Protein AF-A0A5F2H344-F1 (afdb_monomer)

Structure (mmCIF, N/CA/C/O backbone):
data_AF-A0A5F2H344-F1
#
_entry.id   AF-A0A5F2H344-F1
#
loop_
_atom_site.group_PDB
_atom_site.id
_atom_site.type_symbol
_atom_site.label_atom_id
_atom_site.label_alt_id
_atom_site.label_comp_id
_atom_site.label_asym_id
_atom_site.label_entity_id
_atom_site.label_seq_id
_atom_site.pdbx_PDB_ins_code
_atom_site.Cartn_x
_atom_site.Cartn_y
_atom_site.Cartn_z
_atom_site.occupancy
_atom_site.B_iso_or_equiv
_atom_site.auth_seq_id
_atom_site.auth_comp_id
_atom_site.auth_asym_id
_atom_site.auth_atom_id
_atom_site.pdbx_PDB_model_num
ATOM 1 N N . MET A 1 1 ? -35.411 -42.002 -2.960 1.00 41.12 1 MET A N 1
ATOM 2 C CA . MET A 1 1 ? -35.099 -40.616 -2.568 1.00 41.12 1 MET A CA 1
ATOM 3 C C . MET A 1 1 ? -33.592 -40.567 -2.529 1.00 41.12 1 MET A C 1
ATOM 5 O O . MET A 1 1 ? -33.010 -40.920 -1.514 1.00 41.12 1 MET A O 1
ATOM 9 N N . ASP A 1 2 ? -32.994 -40.302 -3.684 1.00 42.00 2 ASP A N 1
ATOM 10 C CA . ASP A 1 2 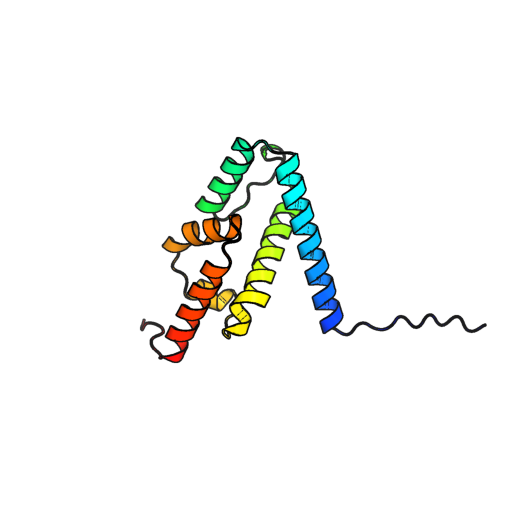? -31.553 -40.128 -3.824 1.00 42.00 2 ASP A CA 1
ATOM 11 C C . ASP A 1 2 ? -31.295 -38.632 -3.708 1.00 42.00 2 ASP A C 1
ATOM 13 O O . ASP A 1 2 ? -31.418 -37.885 -4.675 1.00 42.00 2 ASP A O 1
ATOM 17 N N . ASP A 1 3 ? -31.048 -38.200 -2.477 1.00 50.16 3 ASP A N 1
ATOM 18 C CA . ASP A 1 3 ? -30.553 -36.865 -2.167 1.00 50.16 3 ASP A CA 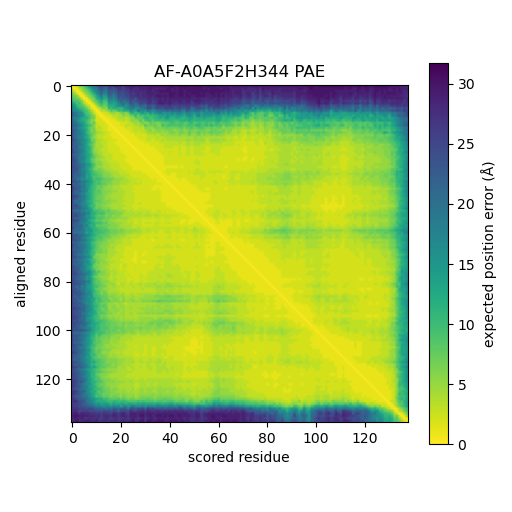1
ATOM 19 C C . ASP A 1 3 ? -29.041 -36.892 -2.429 1.00 50.16 3 ASP A C 1
ATOM 21 O O . ASP A 1 3 ? -28.229 -37.210 -1.561 1.00 50.16 3 ASP A O 1
ATOM 25 N N . LYS A 1 4 ? -28.672 -36.721 -3.701 1.00 47.31 4 LYS A N 1
ATOM 26 C CA . LYS A 1 4 ? -27.309 -36.386 -4.107 1.00 47.31 4 LYS A CA 1
ATOM 27 C C . LYS A 1 4 ? -27.313 -34.901 -4.413 1.00 47.31 4 LYS A C 1
ATOM 29 O O . LYS A 1 4 ? -27.614 -34.497 -5.531 1.00 47.31 4 LYS A O 1
ATOM 34 N N . THR A 1 5 ? -27.016 -34.103 -3.400 1.00 47.88 5 THR A N 1
ATOM 35 C CA . THR A 1 5 ? -26.574 -32.726 -3.580 1.00 47.88 5 THR A CA 1
ATOM 36 C C . THR A 1 5 ? -25.326 -32.778 -4.458 1.00 47.88 5 THR A C 1
ATOM 38 O O . THR A 1 5 ? -24.270 -33.231 -4.020 1.00 47.88 5 THR A O 1
ATOM 41 N N . GLU A 1 6 ? -25.474 -32.425 -5.732 1.00 46.31 6 GLU A N 1
ATOM 42 C CA . GLU A 1 6 ? -24.355 -32.115 -6.614 1.00 46.31 6 GLU A CA 1
ATOM 43 C C . GLU A 1 6 ? -23.697 -30.854 -6.044 1.00 46.31 6 GLU A C 1
ATOM 45 O O . GLU A 1 6 ? -24.147 -29.735 -6.274 1.00 46.31 6 GLU A O 1
ATOM 50 N N . GLU A 1 7 ? -22.678 -31.037 -5.203 1.00 52.75 7 GLU A N 1
ATOM 51 C CA . GLU A 1 7 ? -21.695 -29.987 -4.958 1.00 52.75 7 GLU A CA 1
ATOM 52 C C . GLU A 1 7 ? -21.001 -29.747 -6.301 1.00 52.75 7 GLU A C 1
ATOM 54 O O . GLU A 1 7 ? -20.170 -30.548 -6.727 1.00 52.75 7 GLU A O 1
ATOM 59 N N . GLU A 1 8 ? -21.409 -28.698 -7.017 1.00 55.91 8 GLU A N 1
ATOM 60 C CA . GLU A 1 8 ? -20.692 -28.210 -8.192 1.00 55.91 8 GLU A CA 1
ATOM 61 C C . GLU A 1 8 ? -19.231 -27.955 -7.778 1.00 55.91 8 GLU A C 1
ATOM 63 O O . GLU A 1 8 ? -18.930 -27.007 -7.044 1.00 55.91 8 GLU A O 1
ATOM 68 N N . GLU A 1 9 ? -18.320 -28.846 -8.185 1.00 59.12 9 GLU A N 1
ATOM 69 C CA . GLU A 1 9 ? -16.880 -28.680 -7.991 1.00 59.12 9 GLU A CA 1
ATOM 70 C C . GLU A 1 9 ? -16.444 -27.405 -8.720 1.00 59.12 9 GLU A C 1
ATOM 72 O O . GLU A 1 9 ? -16.334 -27.382 -9.944 1.00 59.12 9 GLU A O 1
ATOM 77 N N . GLN A 1 10 ? -16.205 -26.335 -7.959 1.00 61.59 10 GLN A N 1
ATOM 78 C CA . GLN A 1 10 ? -15.633 -25.100 -8.496 1.00 61.59 10 GLN A CA 1
ATOM 79 C C . GLN A 1 10 ? -14.289 -25.399 -9.160 1.00 61.59 10 GLN A C 1
ATOM 81 O O . GLN A 1 10 ? -13.442 -26.100 -8.585 1.00 61.59 10 GLN A O 1
ATOM 86 N N . THR A 1 11 ? -14.086 -24.828 -10.344 1.00 76.56 11 THR A N 1
ATOM 87 C CA . THR A 1 11 ? -12.788 -24.835 -11.020 1.00 76.56 11 THR A CA 1
ATOM 88 C C . THR A 1 11 ? -11.758 -24.055 -10.198 1.00 76.56 11 THR A C 1
ATOM 90 O O . THR A 1 11 ? -12.110 -23.222 -9.359 1.00 76.56 11 THR A O 1
ATOM 93 N N . ASP A 1 12 ? -10.470 -24.340 -10.392 1.00 76.69 12 ASP A N 1
ATOM 94 C CA . ASP A 1 12 ? -9.408 -23.668 -9.629 1.00 76.69 12 ASP A CA 1
ATOM 95 C C . ASP A 1 12 ? -9.398 -22.146 -9.873 1.00 76.69 12 ASP A C 1
ATOM 97 O O . ASP A 1 12 ? -9.214 -21.385 -8.924 1.00 76.69 12 ASP A O 1
ATOM 101 N N . ASP A 1 13 ? -9.747 -21.703 -11.085 1.00 71.38 13 ASP A N 1
ATOM 102 C CA . ASP A 1 13 ? -9.896 -20.282 -11.428 1.00 71.38 13 ASP A CA 1
ATOM 103 C C . ASP A 1 13 ? -11.055 -19.614 -10.654 1.00 71.38 13 ASP A C 1
ATOM 105 O O . ASP A 1 13 ? -10.918 -18.504 -10.138 1.00 71.38 13 ASP A O 1
ATOM 109 N N . GLU A 1 14 ? -12.195 -20.298 -10.499 1.00 76.44 14 GLU A N 1
ATOM 110 C CA . GLU A 1 14 ? -13.338 -19.787 -9.721 1.00 76.44 14 GLU A CA 1
ATOM 111 C C . GLU A 1 14 ? -13.023 -19.695 -8.224 1.00 76.44 14 GLU A C 1
ATOM 113 O O . GLU A 1 14 ? -13.481 -18.772 -7.539 1.00 76.44 14 GLU A O 1
ATOM 118 N N . LYS A 1 15 ? -12.222 -20.633 -7.705 1.00 79.69 15 LYS A N 1
ATOM 119 C CA . LYS A 1 15 ? -11.749 -20.595 -6.316 1.00 79.69 15 LYS A CA 1
ATOM 120 C C . LYS A 1 15 ? -10.806 -19.418 -6.089 1.00 79.69 15 LYS A C 1
ATOM 122 O O . LYS A 1 15 ? -10.974 -18.716 -5.091 1.00 79.69 15 LYS A O 1
ATOM 127 N N . GLU A 1 16 ? -9.858 -19.182 -6.996 1.00 77.00 16 GLU A N 1
ATOM 128 C CA . GLU A 1 16 ? -8.942 -18.036 -6.916 1.00 77.00 16 GLU A CA 1
ATOM 129 C C . GLU A 1 16 ? -9.701 -16.702 -6.971 1.00 77.00 16 GLU A C 1
ATOM 131 O O . GLU A 1 16 ? -9.455 -15.809 -6.156 1.00 77.00 16 GLU A O 1
ATOM 136 N N . ASP A 1 17 ? -10.681 -16.576 -7.867 1.00 81.62 17 ASP A N 1
ATOM 137 C CA . ASP A 1 17 ? -11.505 -15.370 -7.987 1.00 81.62 17 ASP A CA 1
ATOM 138 C C . ASP A 1 17 ? -12.349 -15.107 -6.736 1.00 81.62 17 ASP A C 1
ATOM 140 O O . ASP A 1 17 ? -12.445 -13.965 -6.268 1.00 81.62 17 ASP A O 1
ATOM 144 N N . LYS A 1 18 ? -12.925 -16.160 -6.149 1.00 83.69 18 LYS A N 1
ATOM 145 C CA . LYS A 1 18 ? -13.695 -16.056 -4.908 1.00 83.69 18 LYS A CA 1
ATOM 146 C C . LYS A 1 18 ? -12.816 -15.654 -3.724 1.00 83.69 18 LYS A C 1
ATOM 148 O O . LYS A 1 18 ? -13.210 -14.781 -2.953 1.00 83.69 18 LYS A O 1
ATOM 153 N N . GLN A 1 19 ? -11.635 -16.257 -3.592 1.00 83.56 19 GLN A N 1
ATOM 154 C CA . GLN A 1 19 ? -10.678 -15.907 -2.540 1.00 83.56 19 GLN A CA 1
ATOM 155 C C . GLN A 1 19 ? -10.221 -14.453 -2.672 1.00 83.56 19 GLN A C 1
ATOM 157 O O . GLN A 1 19 ? -10.241 -13.713 -1.691 1.00 83.56 19 GLN A O 1
ATOM 162 N N . HIS A 1 20 ? -9.892 -14.010 -3.888 1.00 83.38 20 HIS A N 1
ATOM 163 C CA . HIS A 1 20 ? -9.536 -12.617 -4.147 1.00 83.38 20 HIS A CA 1
ATOM 164 C C . HIS A 1 20 ? -10.668 -11.658 -3.740 1.00 83.38 20 HIS A C 1
ATOM 166 O O . HIS A 1 20 ? -10.426 -10.659 -3.062 1.00 83.38 20 HIS A O 1
ATOM 172 N N . ALA A 1 21 ? -11.917 -11.963 -4.107 1.00 87.25 21 ALA A N 1
ATOM 173 C CA . ALA A 1 21 ? -13.069 -11.144 -3.728 1.00 87.25 21 ALA A CA 1
ATOM 174 C C . ALA A 1 21 ? -13.281 -11.078 -2.202 1.00 87.25 21 ALA A C 1
ATOM 176 O O . ALA A 1 21 ? -13.656 -10.028 -1.676 1.00 87.25 21 ALA A O 1
ATOM 177 N N . GLU A 1 22 ? -13.023 -12.174 -1.487 1.00 88.06 22 GLU A N 1
ATOM 178 C CA . GLU A 1 22 ? -13.098 -12.218 -0.026 1.00 88.06 22 GLU A CA 1
ATOM 179 C C . GLU A 1 22 ? -12.027 -11.331 0.625 1.00 88.06 22 GLU A C 1
ATOM 181 O O . GLU A 1 22 ? -12.362 -10.509 1.478 1.00 88.06 22 GLU A O 1
ATOM 186 N N . PHE A 1 23 ? -10.775 -11.405 0.158 1.00 86.50 23 PHE A N 1
ATOM 187 C CA . PHE A 1 23 ? -9.690 -10.546 0.646 1.00 86.50 23 PHE A CA 1
ATOM 188 C C . PHE A 1 23 ? -9.967 -9.060 0.423 1.00 86.50 23 PHE A C 1
ATOM 190 O O . PHE A 1 23 ? -9.765 -8.261 1.336 1.00 86.50 23 PHE A O 1
ATOM 197 N N . VAL A 1 24 ? -10.470 -8.685 -0.759 1.00 89.06 24 VAL A N 1
ATOM 198 C CA . VAL A 1 24 ? -10.847 -7.292 -1.050 1.00 89.06 24 VAL A CA 1
ATOM 199 C C . VAL A 1 24 ? -11.924 -6.816 -0.078 1.00 89.06 24 VAL A C 1
ATOM 201 O O . VAL A 1 24 ? -11.787 -5.754 0.521 1.00 89.06 24 VA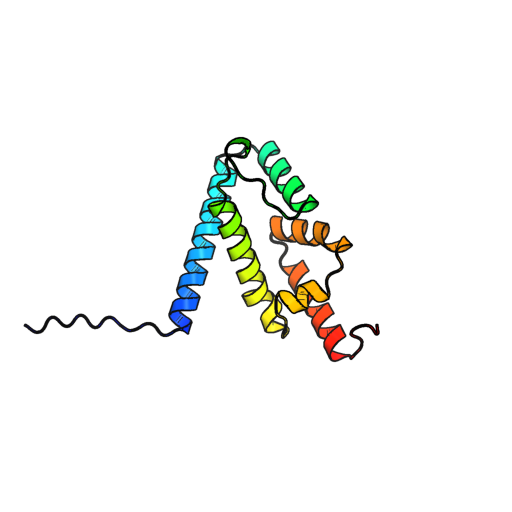L A O 1
ATOM 204 N N . ARG A 1 25 ? -12.959 -7.630 0.154 1.00 91.62 25 ARG A N 1
ATOM 205 C CA . ARG A 1 25 ? -14.033 -7.284 1.090 1.00 91.62 25 ARG A CA 1
ATOM 206 C C . ARG A 1 25 ? -13.524 -7.118 2.524 1.00 91.62 25 ARG A C 1
ATOM 208 O O . ARG A 1 25 ? -13.971 -6.209 3.220 1.00 91.62 25 ARG A O 1
ATOM 215 N N . MET A 1 26 ? -12.637 -8.000 2.979 1.00 92.38 26 MET A N 1
ATOM 216 C CA . MET A 1 26 ? -12.054 -7.896 4.318 1.00 92.38 26 MET A CA 1
ATOM 217 C C . MET A 1 26 ? -11.182 -6.644 4.446 1.00 92.38 26 MET A C 1
ATOM 219 O O . MET A 1 26 ? -11.281 -5.947 5.451 1.00 92.38 26 MET A O 1
ATOM 223 N N . ALA A 1 27 ? -10.388 -6.319 3.422 1.00 92.75 27 ALA A N 1
ATOM 224 C CA . ALA A 1 27 ? -9.570 -5.110 3.408 1.00 92.75 27 ALA A CA 1
ATOM 225 C C . ALA A 1 27 ? -10.427 -3.840 3.451 1.00 92.75 27 ALA A C 1
ATOM 227 O O . ALA A 1 27 ? -10.147 -2.952 4.254 1.00 92.75 27 ALA A O 1
ATOM 228 N N . ASP A 1 28 ? -11.502 -3.777 2.662 1.00 93.06 28 ASP A N 1
ATOM 229 C CA . ASP A 1 28 ? -12.447 -2.657 2.695 1.00 93.06 28 ASP A CA 1
ATOM 230 C C . ASP A 1 28 ? -13.070 -2.500 4.089 1.00 93.06 28 ASP A C 1
ATOM 232 O O . ASP A 1 28 ? -13.101 -1.399 4.636 1.00 93.06 28 ASP A O 1
ATOM 236 N N . GLN A 1 29 ? -13.479 -3.607 4.719 1.00 94.19 29 GLN A N 1
ATOM 237 C CA . GLN A 1 29 ? -14.017 -3.586 6.079 1.00 94.19 29 GLN A CA 1
ATOM 238 C C . GLN A 1 29 ? -12.989 -3.091 7.110 1.00 94.19 29 GLN A C 1
ATOM 240 O O . GLN A 1 29 ? -13.344 -2.316 7.999 1.00 94.19 29 GLN A O 1
ATOM 245 N N . SER A 1 30 ? -11.728 -3.520 7.008 1.00 94.12 30 SER A N 1
ATOM 246 C CA . SER A 1 30 ? -10.646 -3.045 7.878 1.00 94.12 30 SER A CA 1
ATOM 247 C C . SER A 1 30 ? -10.378 -1.550 7.685 1.00 94.12 30 SER A C 1
ATOM 249 O O . SER A 1 30 ? -10.226 -0.826 8.668 1.00 94.12 30 SER A O 1
ATOM 251 N N . LEU A 1 31 ? -10.378 -1.064 6.440 1.00 93.31 31 LEU A N 1
ATOM 252 C CA . LEU A 1 31 ? -10.192 0.356 6.127 1.00 93.31 31 LEU A CA 1
ATOM 253 C C . LEU A 1 31 ? -11.360 1.218 6.617 1.00 93.31 31 LEU A C 1
ATOM 255 O O . LEU A 1 31 ? -11.135 2.315 7.127 1.00 93.31 31 LEU A O 1
ATOM 259 N N . ASP A 1 32 ? -12.594 0.734 6.497 1.00 95.12 32 ASP A N 1
ATOM 260 C CA . ASP A 1 32 ? -13.775 1.441 6.994 1.00 95.12 32 ASP A CA 1
ATOM 261 C C . ASP A 1 32 ? -13.793 1.483 8.522 1.00 95.12 32 ASP A C 1
ATOM 263 O O . ASP A 1 32 ? -13.945 2.558 9.102 1.00 95.12 32 ASP A O 1
ATOM 267 N N . ARG A 1 33 ? -13.505 0.359 9.192 1.00 94.12 33 ARG A N 1
ATOM 268 C CA . ARG A 1 33 ? -13.329 0.342 10.651 1.00 94.12 33 ARG A CA 1
ATOM 269 C C . ARG A 1 33 ? -12.244 1.323 11.081 1.00 94.12 33 ARG A C 1
ATOM 271 O O . ARG A 1 33 ? -12.470 2.082 12.015 1.00 94.12 33 ARG A O 1
ATOM 278 N N . PHE A 1 34 ? -11.093 1.331 10.409 1.00 94.19 34 PHE A N 1
ATOM 279 C CA . PHE A 1 34 ? -10.007 2.265 10.699 1.00 94.19 34 PHE A CA 1
ATOM 280 C C . PHE A 1 34 ? -10.474 3.725 10.620 1.00 94.19 34 PHE A C 1
ATOM 282 O O . PHE A 1 34 ? -10.211 4.495 11.544 1.00 94.19 34 PHE A O 1
ATOM 289 N N . ARG A 1 35 ? -11.218 4.093 9.569 1.00 94.12 35 ARG A N 1
ATOM 290 C CA . ARG A 1 35 ? -11.779 5.445 9.401 1.00 94.12 35 ARG A CA 1
ATOM 291 C C . ARG A 1 35 ? -12.799 5.805 10.480 1.00 94.12 35 ARG A C 1
ATOM 293 O O . ARG A 1 35 ? -12.827 6.953 10.915 1.00 94.12 35 ARG A O 1
ATOM 300 N N . ASP A 1 36 ? -13.603 4.839 10.911 1.00 95.75 36 ASP A N 1
ATOM 301 C CA . ASP A 1 36 ? -14.664 5.044 11.898 1.00 95.75 36 ASP A CA 1
ATOM 302 C C . ASP A 1 36 ? -14.134 5.130 13.337 1.00 95.75 36 ASP A C 1
ATOM 304 O O . ASP A 1 36 ? -14.718 5.818 14.179 1.00 95.75 36 ASP A O 1
ATOM 308 N N . THR A 1 37 ? -13.038 4.431 13.648 1.00 95.19 37 THR A N 1
ATOM 309 C CA . THR A 1 37 ? -12.493 4.348 15.013 1.00 95.19 37 THR A CA 1
ATOM 310 C C . THR A 1 37 ? -11.370 5.341 15.293 1.00 95.19 37 THR A C 1
ATOM 312 O O . THR A 1 37 ? -11.112 5.639 16.462 1.00 95.19 37 THR A O 1
ATOM 315 N N . HIS A 1 38 ? -10.722 5.885 14.260 1.00 96.69 38 HIS A N 1
ATOM 316 C CA . HIS A 1 38 ? -9.602 6.814 14.403 1.00 96.69 38 HIS A CA 1
ATOM 317 C C . HIS A 1 38 ? -9.994 8.234 14.020 1.00 96.69 38 HIS A C 1
ATOM 319 O O . HIS A 1 38 ? -10.609 8.480 12.986 1.00 96.69 38 HIS A O 1
ATOM 325 N N . SER A 1 39 ? -9.557 9.204 14.819 1.00 96.69 39 SER A N 1
ATOM 326 C CA . SER A 1 39 ? -9.634 10.616 14.434 1.00 96.69 39 SER A CA 1
ATOM 327 C C . SER A 1 39 ? -8.718 10.925 13.242 1.00 96.69 39 SER A C 1
ATOM 329 O O . SER A 1 39 ? -7.700 10.260 13.058 1.00 96.69 39 SER A O 1
ATOM 331 N N . GLU A 1 40 ? -9.017 11.975 12.470 1.00 96.19 40 GLU A N 1
ATOM 332 C CA . GLU A 1 40 ? -8.184 12.386 11.323 1.00 96.19 40 GLU A CA 1
ATOM 333 C C . GLU A 1 40 ? -6.684 12.534 11.668 1.00 96.19 40 GLU A C 1
ATOM 335 O O . GLU A 1 40 ? -5.858 12.042 10.898 1.00 96.19 40 GLU A O 1
ATOM 340 N N . PRO A 1 41 ? -6.277 13.115 12.821 1.00 96.38 41 PRO A N 1
ATOM 341 C CA . PRO A 1 41 ? -4.861 13.179 13.190 1.00 96.38 41 PRO A CA 1
ATOM 342 C C . PRO A 1 41 ? -4.228 11.807 13.447 1.00 96.38 41 PRO A C 1
ATOM 344 O O . PRO A 1 41 ? -3.066 11.603 13.109 1.00 96.38 41 PRO A O 1
ATOM 347 N N . GLN A 1 42 ? -4.972 10.862 14.032 1.00 95.56 42 GLN A N 1
ATOM 348 C CA . GLN A 1 42 ? -4.488 9.491 14.223 1.00 95.56 42 GLN A CA 1
ATOM 349 C C . GLN A 1 42 ? -4.363 8.771 12.881 1.00 95.56 42 GLN A C 1
ATOM 351 O O . GLN A 1 42 ? -3.359 8.104 12.645 1.00 95.56 42 GLN A O 1
ATOM 356 N N . GLN A 1 43 ? -5.337 8.954 11.984 1.00 95.94 43 GLN A N 1
ATOM 357 C CA . GLN A 1 43 ? -5.274 8.389 10.640 1.00 95.94 43 GLN A CA 1
ATOM 358 C C . GLN A 1 43 ? -4.047 8.906 9.885 1.00 95.94 43 GLN A C 1
ATOM 360 O O . GLN A 1 43 ? -3.291 8.117 9.325 1.00 95.94 43 GLN A O 1
ATOM 365 N N . GLN A 1 44 ? -3.809 10.221 9.925 1.00 96.25 44 GLN A N 1
ATOM 366 C CA . GLN A 1 44 ? -2.651 10.832 9.280 1.00 96.25 44 GLN A CA 1
ATOM 367 C C . GLN A 1 44 ? -1.333 10.334 9.882 1.00 96.25 44 GLN A C 1
ATOM 369 O O . GLN A 1 44 ? -0.418 10.021 9.132 1.00 96.25 44 GLN A O 1
ATOM 374 N N . PHE A 1 45 ? -1.249 10.189 11.208 1.00 96.00 45 PHE A N 1
ATOM 375 C CA . PHE A 1 45 ? -0.068 9.632 11.870 1.00 96.00 45 PHE A CA 1
ATOM 376 C C . PHE A 1 45 ? 0.254 8.208 11.388 1.00 96.00 45 PHE A C 1
ATOM 378 O O . PHE A 1 45 ? 1.403 7.910 11.073 1.00 96.00 45 PHE A O 1
ATOM 385 N N . ILE A 1 46 ? -0.757 7.338 11.297 1.00 96.19 46 ILE A N 1
ATOM 386 C CA . ILE A 1 46 ? -0.593 5.958 10.814 1.00 96.19 46 ILE A CA 1
ATOM 387 C C . ILE A 1 46 ? -0.181 5.934 9.339 1.00 96.19 46 ILE A C 1
ATOM 389 O O . ILE A 1 46 ? 0.714 5.181 8.958 1.00 96.19 46 ILE A O 1
ATOM 393 N N . VAL A 1 47 ? -0.793 6.786 8.515 1.00 95.62 47 VAL A N 1
ATOM 394 C CA . VAL A 1 47 ? -0.430 6.941 7.101 1.00 95.62 47 VAL A CA 1
ATOM 395 C C . VAL A 1 47 ? 1.012 7.416 6.942 1.00 95.62 47 VAL A C 1
ATOM 397 O O . VAL A 1 47 ? 1.740 6.869 6.117 1.00 95.62 47 VAL A O 1
ATOM 400 N N . ASP A 1 48 ? 1.433 8.414 7.717 1.00 97.06 48 ASP A N 1
ATOM 401 C CA . ASP A 1 48 ? 2.790 8.954 7.653 1.00 97.06 48 ASP A CA 1
ATOM 402 C C . ASP A 1 48 ? 3.819 7.903 8.082 1.00 97.06 48 ASP A C 1
ATOM 404 O O . ASP A 1 48 ? 4.824 7.725 7.392 1.00 97.06 48 ASP A O 1
ATOM 408 N N . ALA A 1 49 ? 3.525 7.144 9.144 1.00 95.88 49 ALA A N 1
ATOM 409 C CA . ALA A 1 49 ? 4.353 6.022 9.575 1.00 95.88 49 ALA A CA 1
ATOM 410 C C . ALA A 1 49 ? 4.498 4.975 8.460 1.00 95.88 49 ALA A C 1
ATOM 412 O O . ALA A 1 49 ? 5.620 4.624 8.108 1.00 95.88 49 ALA A O 1
ATOM 413 N N . PHE A 1 50 ? 3.39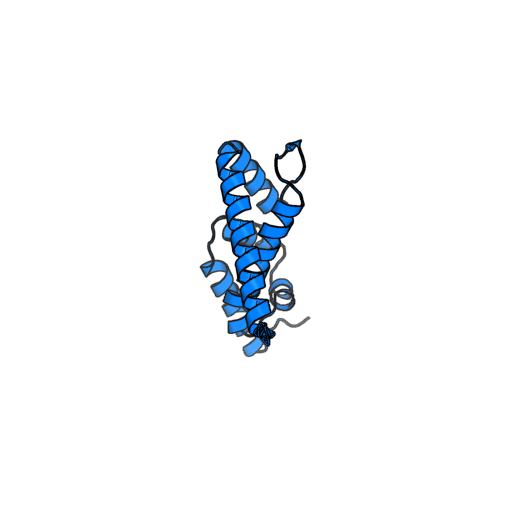5 4.552 7.833 1.00 96.31 50 PHE A N 1
ATOM 414 C CA . PHE A 1 50 ? 3.446 3.614 6.708 1.00 96.31 50 PHE A CA 1
ATOM 415 C C . PHE A 1 50 ? 4.245 4.168 5.522 1.00 96.31 50 PHE A C 1
ATOM 417 O O . PHE A 1 50 ? 5.024 3.443 4.911 1.00 96.31 50 PHE A O 1
ATOM 424 N N . VAL A 1 51 ? 4.091 5.449 5.177 1.00 96.25 51 VAL A N 1
ATOM 425 C CA . VAL A 1 51 ? 4.857 6.069 4.083 1.00 96.25 51 VAL A CA 1
ATOM 426 C C . VAL A 1 51 ? 6.359 6.037 4.375 1.00 96.25 51 VAL A C 1
ATOM 428 O O . VAL A 1 51 ? 7.150 5.711 3.484 1.00 96.25 51 VAL A O 1
ATOM 431 N N . GLU A 1 52 ? 6.748 6.335 5.613 1.00 94.62 52 GLU A N 1
ATOM 432 C CA . GLU A 1 52 ? 8.141 6.368 6.053 1.00 94.62 52 GLU A CA 1
ATOM 433 C C . GLU A 1 52 ? 8.754 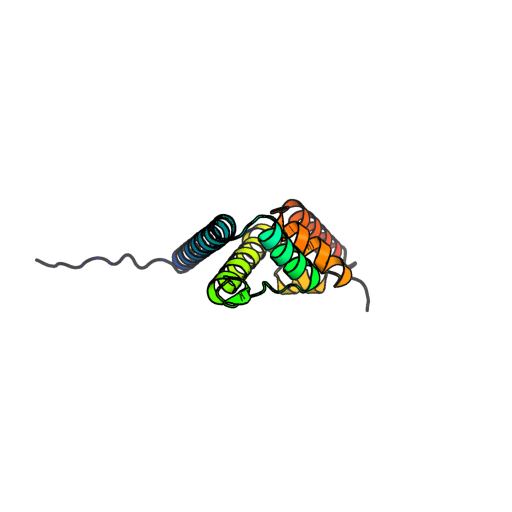4.963 6.141 1.00 94.62 52 GLU A C 1
ATOM 435 O O . GLU A 1 52 ? 9.781 4.693 5.516 1.00 94.62 52 GLU A O 1
ATOM 440 N N . THR A 1 53 ? 8.112 4.043 6.860 1.00 93.50 53 THR A N 1
ATOM 441 C CA . THR A 1 53 ? 8.693 2.734 7.199 1.00 93.50 53 THR A CA 1
ATOM 442 C C . THR A 1 53 ? 8.325 1.644 6.197 1.00 93.50 53 THR A C 1
ATOM 444 O O . THR A 1 53 ? 9.128 0.755 5.926 1.00 93.50 53 THR A O 1
ATOM 447 N N . GLY A 1 54 ? 7.148 1.742 5.580 1.00 92.88 54 GLY A N 1
ATOM 448 C CA . GLY A 1 54 ? 6.544 0.671 4.788 1.00 92.88 54 GLY A CA 1
ATOM 449 C C . GLY A 1 54 ? 5.757 -0.342 5.607 1.00 92.88 54 GLY A C 1
ATOM 450 O O . GLY A 1 54 ? 5.277 -1.307 5.025 1.00 92.88 54 GLY A O 1
ATOM 451 N N . GLU A 1 55 ? 5.608 -0.121 6.912 1.00 94.44 55 GLU A N 1
ATOM 452 C CA . GLU A 1 55 ? 4.908 -1.017 7.831 1.00 94.44 55 GLU A CA 1
ATOM 453 C C . GLU A 1 55 ? 3.703 -0.298 8.437 1.00 94.44 55 GLU A C 1
ATOM 455 O O . GLU A 1 55 ? 3.809 0.849 8.881 1.00 94.44 55 GLU A O 1
ATOM 460 N N . ILE A 1 56 ? 2.549 -0.966 8.469 1.00 94.00 56 ILE A N 1
ATOM 461 C CA . ILE A 1 56 ? 1.368 -0.466 9.179 1.00 94.00 56 ILE A CA 1
ATOM 462 C C . ILE A 1 56 ? 1.589 -0.702 10.685 1.00 94.00 56 ILE A C 1
ATOM 464 O O . ILE A 1 56 ? 1.756 -1.853 11.085 1.00 94.00 56 ILE A O 1
ATOM 468 N N . PRO A 1 57 ? 1.581 0.332 11.550 1.00 94.44 57 PRO A N 1
ATOM 469 C CA . PRO A 1 57 ? 1.702 0.140 12.995 1.00 94.44 57 PRO A CA 1
ATOM 470 C C . PRO A 1 57 ? 0.510 -0.644 13.564 1.00 94.44 57 PRO A C 1
ATOM 472 O O . PRO A 1 57 ? -0.641 -0.252 13.373 1.00 94.44 57 PRO A O 1
ATOM 475 N N . THR A 1 58 ? 0.784 -1.724 14.297 1.00 96.06 58 THR A N 1
ATOM 476 C CA . THR A 1 58 ? -0.228 -2.628 14.872 1.00 96.06 58 THR A CA 1
ATOM 477 C C . THR A 1 58 ? -0.148 -2.696 16.401 1.00 96.06 58 THR A C 1
ATOM 479 O O . THR A 1 58 ? 0.847 -2.316 17.023 1.00 96.06 58 THR A O 1
ATOM 482 N N . GLY A 1 59 ? -1.210 -3.200 17.029 1.00 94.50 59 GLY A N 1
ATOM 483 C CA . GLY A 1 59 ? -1.322 -3.405 18.473 1.00 94.50 59 GLY A CA 1
ATOM 484 C C . GLY A 1 59 ? -2.305 -2.449 19.151 1.00 94.50 59 GLY A C 1
ATOM 485 O O . GLY A 1 59 ? -2.816 -1.507 18.548 1.00 94.50 59 GLY A O 1
ATOM 486 N N . GLU A 1 60 ? -2.560 -2.684 20.443 1.00 91.50 60 GLU A N 1
ATOM 487 C CA . GLU A 1 60 ? -3.569 -1.950 21.230 1.00 91.50 60 GLU A CA 1
ATOM 488 C C . GLU A 1 60 ? -3.347 -0.428 21.213 1.00 91.50 60 GLU A C 1
ATOM 490 O O . GLU A 1 60 ? -4.306 0.335 21.135 1.00 91.50 60 GLU A O 1
ATOM 495 N N . ALA A 1 61 ? -2.086 0.017 21.204 1.00 91.56 61 ALA A N 1
ATOM 496 C CA . ALA A 1 61 ? -1.727 1.436 21.153 1.00 91.56 61 ALA A CA 1
ATOM 497 C C . ALA A 1 61 ? -2.190 2.143 19.867 1.00 91.56 61 ALA A C 1
ATOM 499 O O . ALA A 1 61 ? -2.424 3.351 19.886 1.00 91.56 61 ALA A O 1
ATOM 500 N N . PHE A 1 62 ? -2.320 1.393 18.771 1.00 92.88 62 PHE A N 1
ATOM 501 C CA . PHE A 1 62 ? -2.734 1.901 17.466 1.00 92.88 62 PHE A CA 1
ATOM 502 C C . PHE A 1 62 ? -4.135 1.445 17.074 1.00 92.88 62 PHE A C 1
ATOM 504 O O . PHE A 1 62 ? -4.593 1.837 16.017 1.00 92.88 62 PHE A O 1
ATOM 511 N N . GLY A 1 63 ? -4.807 0.618 17.885 1.00 93.25 63 GLY A N 1
ATOM 512 C CA . GLY A 1 63 ? -6.162 0.141 17.595 1.00 93.25 63 GLY A CA 1
ATOM 513 C C . GLY A 1 63 ? -6.291 -0.662 16.294 1.00 93.25 63 GLY A C 1
ATOM 514 O O . GLY A 1 63 ? -7.399 -0.754 15.768 1.00 93.25 63 GLY A O 1
ATOM 515 N N . ILE A 1 64 ? -5.182 -1.211 15.786 1.00 95.50 64 ILE A N 1
ATOM 516 C CA . ILE A 1 64 ? -5.095 -1.978 14.537 1.00 95.50 64 ILE A CA 1
ATOM 517 C C . ILE A 1 64 ? -4.585 -3.377 14.869 1.00 95.50 64 ILE A C 1
ATOM 519 O O . ILE A 1 64 ? -3.523 -3.538 15.476 1.00 95.50 64 ILE A O 1
ATOM 523 N N . GLU A 1 65 ? -5.335 -4.398 14.478 1.00 95.06 65 GLU A N 1
ATOM 524 C CA . GLU A 1 65 ? -4.936 -5.791 14.671 1.00 95.06 65 GLU A CA 1
ATOM 525 C C . GLU A 1 65 ? -3.942 -6.225 13.577 1.00 95.06 65 GLU A C 1
ATOM 527 O O . GLU A 1 65 ? -4.035 -5.790 12.429 1.00 95.06 65 GLU A O 1
ATOM 532 N N . GLU A 1 66 ? -2.999 -7.123 13.893 1.00 94.75 66 GLU A N 1
ATOM 533 C CA . GLU A 1 66 ? -2.022 -7.624 12.902 1.00 94.75 66 GLU A CA 1
ATOM 534 C C . GLU A 1 66 ? -2.699 -8.244 11.674 1.00 94.75 66 GLU A C 1
ATOM 536 O O . GLU A 1 66 ? -2.238 -8.075 10.547 1.00 94.75 66 GLU A O 1
ATOM 541 N N . VAL A 1 67 ? -3.832 -8.918 11.886 1.00 92.56 67 VAL A N 1
ATOM 542 C CA . VAL A 1 67 ? -4.625 -9.499 10.800 1.00 92.56 67 VAL A CA 1
ATOM 543 C C . VAL A 1 67 ? -5.228 -8.428 9.888 1.00 92.56 67 VAL A C 1
ATOM 545 O O . VAL A 1 67 ? -5.287 -8.636 8.681 1.00 92.56 67 VAL A O 1
ATOM 548 N N . GLU A 1 68 ? -5.634 -7.275 10.425 1.00 93.06 68 GLU A N 1
ATOM 549 C CA . GLU A 1 68 ? -6.201 -6.177 9.633 1.00 93.06 68 GLU A CA 1
ATOM 550 C C . GLU A 1 68 ? -5.127 -5.558 8.733 1.00 93.06 68 GLU A C 1
ATOM 552 O O . GLU A 1 68 ? -5.354 -5.380 7.536 1.00 93.06 68 GLU A O 1
ATOM 557 N N . ALA A 1 69 ? -3.931 -5.314 9.279 1.00 94.62 69 ALA A N 1
ATOM 558 C CA . ALA A 1 69 ? -2.786 -4.844 8.501 1.00 94.62 69 ALA A CA 1
ATOM 559 C C . ALA A 1 69 ? -2.406 -5.841 7.391 1.00 94.62 69 ALA A C 1
ATOM 561 O O . ALA A 1 69 ? -2.332 -5.467 6.219 1.00 94.62 69 ALA A O 1
ATOM 562 N N . ALA A 1 70 ? -2.262 -7.125 7.736 1.00 93.69 70 ALA A N 1
ATOM 563 C CA . ALA A 1 70 ? -1.892 -8.168 6.783 1.00 93.69 70 ALA A CA 1
ATOM 564 C C . ALA A 1 70 ? -2.915 -8.321 5.647 1.00 93.69 70 ALA A C 1
ATOM 566 O O . ALA A 1 70 ? -2.537 -8.509 4.489 1.00 93.69 70 ALA A O 1
ATOM 567 N N . VAL A 1 71 ? -4.213 -8.225 5.952 1.00 93.25 71 VAL A N 1
ATOM 568 C CA . VAL A 1 71 ? -5.288 -8.287 4.953 1.00 93.25 71 VAL A CA 1
ATOM 569 C C . VAL A 1 71 ? -5.216 -7.102 3.990 1.00 93.25 71 VAL A C 1
ATOM 571 O O . VAL A 1 71 ? -5.314 -7.309 2.781 1.00 93.25 71 VAL A O 1
ATOM 574 N N . VAL A 1 72 ? -5.014 -5.880 4.493 1.00 93.56 72 VAL A N 1
ATOM 575 C CA . VAL A 1 72 ? -4.910 -4.675 3.652 1.00 93.56 72 VAL A CA 1
ATOM 576 C C . VAL A 1 72 ? -3.688 -4.745 2.733 1.00 93.56 72 VAL A C 1
ATOM 578 O O . VAL A 1 72 ? -3.811 -4.511 1.529 1.00 93.56 72 VAL A O 1
ATOM 581 N N . GLU A 1 73 ? -2.526 -5.131 3.261 1.00 93.31 73 GLU A N 1
ATOM 582 C CA . GLU A 1 73 ? -1.305 -5.310 2.465 1.00 93.31 73 GLU A CA 1
ATOM 583 C C . GLU A 1 73 ? -1.469 -6.406 1.405 1.00 93.31 73 GLU A C 1
ATOM 585 O O . GLU A 1 73 ? -1.091 -6.240 0.240 1.00 93.31 73 GLU A O 1
ATOM 590 N N . THR A 1 74 ? -2.096 -7.520 1.781 1.00 92.44 74 THR A N 1
ATOM 591 C CA . THR A 1 74 ? -2.361 -8.643 0.878 1.00 92.44 74 THR A CA 1
ATOM 592 C C . THR A 1 74 ? -3.329 -8.248 -0.238 1.00 92.44 74 THR A C 1
ATOM 594 O O . THR A 1 74 ? -3.079 -8.542 -1.406 1.00 92.44 74 THR A O 1
ATOM 597 N N . ALA A 1 75 ? -4.413 -7.538 0.077 1.00 91.50 75 ALA A N 1
ATOM 598 C CA . ALA A 1 75 ? -5.357 -7.058 -0.929 1.00 91.50 75 ALA A CA 1
ATOM 599 C C . ALA A 1 75 ? -4.702 -6.048 -1.886 1.00 91.50 75 ALA A C 1
ATOM 601 O O . ALA A 1 75 ? -4.899 -6.129 -3.101 1.00 91.50 75 ALA A O 1
ATOM 602 N N . PHE A 1 76 ? -3.874 -5.134 -1.366 1.00 92.56 76 PHE A N 1
ATOM 603 C CA . PHE A 1 76 ? -3.125 -4.185 -2.189 1.00 92.56 76 PHE A CA 1
ATOM 604 C C . PHE A 1 76 ? -2.155 -4.894 -3.142 1.00 92.56 76 PHE A C 1
ATOM 606 O O . PHE A 1 76 ? -2.162 -4.625 -4.344 1.00 92.56 76 PHE A O 1
ATOM 613 N N . THR A 1 77 ? -1.334 -5.811 -2.627 1.00 92.25 77 THR A N 1
ATOM 614 C CA . THR A 1 77 ? -0.341 -6.540 -3.432 1.00 92.25 77 THR A CA 1
ATOM 615 C C . THR A 1 77 ? -1.004 -7.412 -4.494 1.00 92.25 77 THR A C 1
ATOM 617 O O . THR A 1 77 ? -0.564 -7.396 -5.644 1.00 92.25 77 THR A O 1
ATOM 620 N N . GLN A 1 78 ? -2.109 -8.087 -4.164 1.00 91.50 78 GLN A N 1
ATOM 621 C CA . GLN A 1 78 ? -2.909 -8.825 -5.144 1.00 91.50 78 GLN A CA 1
ATOM 622 C C . GLN A 1 78 ? -3.489 -7.907 -6.224 1.00 91.50 78 GLN A C 1
ATOM 624 O O . GLN A 1 78 ? -3.403 -8.231 -7.410 1.00 91.50 78 GLN A O 1
ATOM 629 N N . HIS A 1 79 ? -4.034 -6.746 -5.844 1.00 91.94 79 HIS A N 1
ATOM 630 C CA . HIS A 1 79 ? -4.553 -5.783 -6.811 1.00 91.94 79 HIS A CA 1
ATOM 631 C C . HIS A 1 79 ? -3.449 -5.275 -7.745 1.00 91.94 79 HIS A C 1
ATOM 633 O O . HIS A 1 79 ? -3.640 -5.239 -8.963 1.00 91.94 79 HIS A O 1
ATOM 639 N N . LEU A 1 80 ? -2.292 -4.910 -7.185 1.00 94.00 80 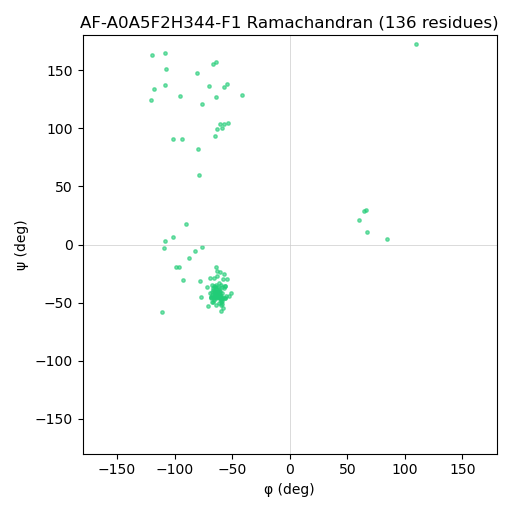LEU A N 1
ATOM 640 C CA . LEU A 1 80 ? -1.130 -4.457 -7.940 1.00 94.00 80 LEU A CA 1
ATOM 641 C C . LEU A 1 80 ? -0.667 -5.540 -8.926 1.00 94.00 80 LEU A C 1
ATOM 643 O O . LEU A 1 80 ? -0.554 -5.268 -10.119 1.00 94.00 80 LEU A O 1
ATOM 647 N N . ASP A 1 81 ? -0.468 -6.778 -8.471 1.00 93.31 81 ASP A N 1
ATOM 648 C CA . ASP A 1 81 ? -0.046 -7.886 -9.335 1.00 93.31 81 ASP A CA 1
ATOM 649 C C . ASP A 1 81 ? -1.059 -8.149 -10.459 1.00 93.31 81 ASP A C 1
ATOM 651 O O . ASP A 1 81 ? -0.732 -8.053 -11.646 1.00 93.31 81 ASP A O 1
ATOM 655 N N . ARG A 1 82 ? -2.316 -8.419 -10.087 1.00 90.69 82 ARG A N 1
ATOM 656 C CA . ARG A 1 82 ? -3.362 -8.873 -11.008 1.00 90.69 82 ARG A CA 1
ATOM 657 C C . ARG A 1 82 ? -3.785 -7.794 -12.000 1.00 90.69 82 ARG A C 1
ATOM 659 O O . ARG A 1 82 ? -3.904 -8.086 -13.189 1.00 90.69 82 ARG A O 1
ATOM 666 N N . ASN A 1 83 ? -4.021 -6.570 -11.527 1.00 91.06 83 ASN A N 1
ATOM 667 C CA . ASN A 1 83 ? -4.660 -5.518 -12.325 1.00 91.06 83 ASN A CA 1
ATOM 668 C C . ASN A 1 83 ? -3.667 -4.532 -12.942 1.00 91.06 83 ASN A C 1
ATOM 670 O O . ASN A 1 83 ? -4.011 -3.858 -13.914 1.00 91.06 83 ASN A O 1
ATOM 674 N N . VAL A 1 84 ? -2.439 -4.451 -12.418 1.00 94.38 84 VAL A N 1
ATOM 675 C CA . VAL A 1 84 ? -1.413 -3.537 -12.933 1.00 94.38 84 VAL A CA 1
ATOM 676 C C . VAL A 1 84 ? -0.287 -4.308 -13.610 1.00 94.38 84 VAL A C 1
ATOM 678 O O . VAL A 1 84 ? -0.043 -4.084 -14.792 1.00 94.38 84 VAL A O 1
ATOM 681 N N . LEU A 1 85 ? 0.386 -5.223 -12.9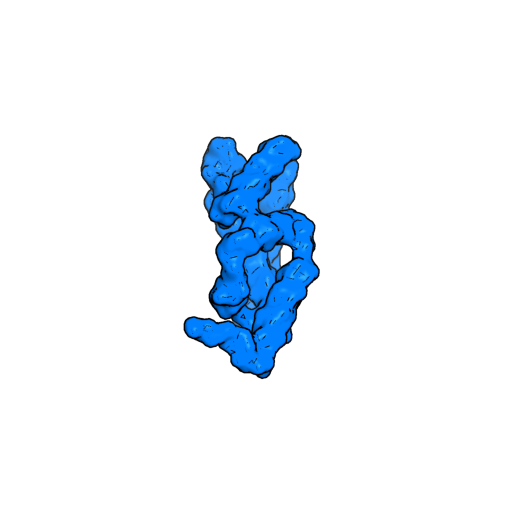12 1.00 94.88 85 LEU A N 1
ATOM 682 C CA . LEU A 1 85 ? 1.663 -5.785 -13.366 1.00 94.88 85 LEU A CA 1
ATOM 683 C C . LEU A 1 85 ? 1.520 -6.844 -14.465 1.00 94.88 85 LEU A C 1
ATOM 685 O O . LEU A 1 85 ? 2.229 -6.776 -15.476 1.00 94.88 85 LEU A O 1
ATOM 689 N N . ARG A 1 86 ? 0.577 -7.785 -14.322 1.00 93.06 86 ARG A N 1
ATOM 690 C CA . ARG A 1 86 ? 0.426 -8.917 -15.257 1.00 93.06 86 ARG A CA 1
ATOM 691 C C . ARG A 1 86 ? 0.204 -8.487 -16.706 1.00 93.06 86 ARG A C 1
ATOM 693 O O . ARG A 1 86 ? 0.777 -9.089 -17.612 1.00 93.06 86 ARG A O 1
ATOM 700 N N . GLN A 1 87 ? -0.542 -7.406 -16.947 1.00 92.50 87 GLN A N 1
ATOM 701 C CA . GLN A 1 87 ? -0.779 -6.895 -18.309 1.00 92.50 87 GLN A CA 1
ATOM 702 C C . GLN A 1 87 ? 0.505 -6.398 -19.002 1.00 92.50 87 GLN A C 1
ATOM 704 O O . GLN A 1 87 ? 0.557 -6.282 -20.226 1.00 92.50 87 GLN A O 1
ATOM 709 N N . HIS A 1 88 ? 1.546 -6.108 -18.220 1.00 91.50 88 HIS A N 1
ATOM 710 C CA . HIS A 1 88 ? 2.857 -5.677 -18.691 1.00 91.50 88 HIS A CA 1
ATOM 711 C C . HIS A 1 88 ? 3.896 -6.812 -18.671 1.00 91.50 88 HIS A C 1
ATOM 713 O O . HIS A 1 88 ? 5.067 -6.564 -18.959 1.00 91.50 88 HIS A O 1
ATOM 719 N N . GLY A 1 89 ? 3.491 -8.054 -18.368 1.00 90.69 89 GLY A N 1
ATOM 720 C CA . GLY A 1 89 ? 4.407 -9.192 -18.240 1.00 90.69 89 GLY A CA 1
ATOM 721 C C . GLY A 1 89 ? 5.361 -9.059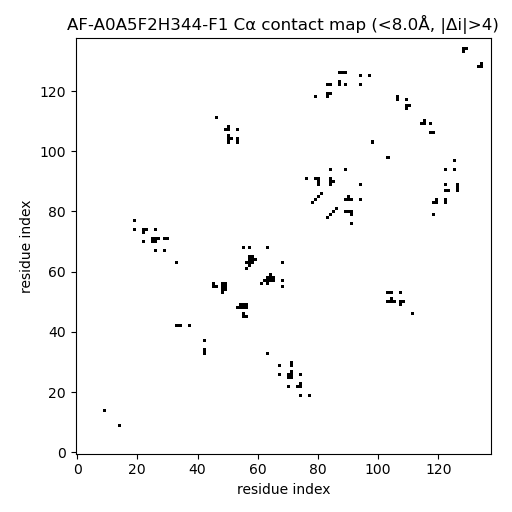 -17.047 1.00 90.69 89 GLY A C 1
ATOM 722 O O . GLY A 1 89 ? 6.504 -9.521 -17.108 1.00 90.69 89 GLY A O 1
ATOM 723 N N . LEU A 1 90 ? 4.913 -8.372 -15.994 1.00 93.75 90 LEU A N 1
ATOM 724 C CA . LEU A 1 90 ? 5.643 -8.181 -14.745 1.00 93.75 90 LEU A CA 1
ATOM 725 C C . LEU A 1 90 ? 5.013 -9.017 -13.629 1.00 93.75 90 LEU A C 1
ATOM 727 O O . LEU A 1 90 ? 3.807 -9.256 -13.628 1.00 93.75 90 LEU A O 1
ATOM 731 N N . THR A 1 91 ? 5.849 -9.419 -12.677 1.00 92.75 91 THR A N 1
ATOM 732 C CA . THR A 1 91 ? 5.452 -9.922 -11.356 1.00 92.75 91 THR A CA 1
ATOM 733 C C . THR A 1 91 ? 5.816 -8.870 -10.311 1.00 92.75 91 THR A C 1
ATOM 735 O O . THR A 1 91 ? 6.626 -7.983 -10.597 1.00 92.75 91 THR A O 1
ATOM 738 N N . LEU A 1 92 ? 5.278 -8.970 -9.092 1.00 91.94 92 LEU A N 1
ATOM 739 C CA . LEU A 1 92 ? 5.709 -8.110 -7.977 1.00 91.94 92 LEU A CA 1
ATOM 740 C C . LEU A 1 92 ? 7.230 -8.132 -7.768 1.00 91.94 92 LEU A C 1
ATOM 742 O O . LEU A 1 92 ? 7.833 -7.074 -7.626 1.00 91.94 92 LEU A O 1
ATOM 746 N N . ALA A 1 93 ? 7.854 -9.314 -7.811 1.00 91.19 93 ALA A N 1
ATOM 747 C CA . ALA A 1 93 ? 9.303 -9.455 -7.667 1.00 91.19 93 ALA A CA 1
ATOM 748 C C . ALA A 1 93 ? 10.062 -8.647 -8.731 1.00 91.19 93 ALA A C 1
ATOM 750 O O . ALA A 1 93 ? 10.842 -7.765 -8.387 1.00 91.19 93 ALA A O 1
ATOM 751 N N . THR A 1 94 ? 9.759 -8.860 -10.016 1.00 90.75 94 THR A N 1
ATOM 752 C CA . THR A 1 94 ? 10.426 -8.121 -11.101 1.00 90.75 94 THR A CA 1
ATOM 753 C C . THR A 1 94 ? 10.091 -6.632 -11.084 1.00 90.75 94 THR A C 1
ATOM 755 O O . THR A 1 94 ? 10.885 -5.814 -11.527 1.00 90.75 94 THR A O 1
ATOM 758 N N . TYR A 1 95 ? 8.915 -6.247 -10.589 1.00 92.88 95 TYR A N 1
ATOM 759 C CA . TYR A 1 95 ? 8.584 -4.839 -10.412 1.00 92.88 95 TYR A CA 1
ATOM 760 C C . TYR A 1 95 ? 9.505 -4.184 -9.378 1.00 92.88 95 TYR A C 1
ATOM 762 O O . TYR A 1 95 ? 10.130 -3.176 -9.692 1.00 92.88 95 TYR A O 1
ATOM 770 N N . PHE A 1 96 ? 9.631 -4.771 -8.185 1.00 90.31 96 PHE A N 1
ATOM 771 C CA . PHE A 1 96 ? 10.460 -4.214 -7.114 1.00 90.31 96 PHE A CA 1
ATOM 772 C C . PHE A 1 96 ? 11.964 -4.288 -7.397 1.00 90.31 96 PHE A C 1
ATOM 774 O O . PHE A 1 96 ? 12.677 -3.384 -6.988 1.00 90.31 96 PHE A O 1
ATOM 781 N N . GLU A 1 97 ? 12.441 -5.265 -8.175 1.00 90.50 97 GLU A N 1
ATOM 782 C CA . GLU A 1 97 ? 13.827 -5.291 -8.685 1.00 90.50 97 GLU A CA 1
ATOM 783 C C . GLU A 1 97 ? 14.198 -4.038 -9.498 1.00 90.50 97 GLU A C 1
ATOM 785 O O . GLU A 1 97 ? 15.371 -3.690 -9.607 1.00 90.50 97 GLU A O 1
ATOM 790 N N . HIS A 1 98 ? 13.207 -3.370 -10.091 1.00 88.75 98 HIS A N 1
ATOM 791 C CA . HIS A 1 98 ? 13.399 -2.191 -10.932 1.00 88.75 98 HIS A CA 1
ATOM 792 C C . HIS A 1 98 ? 12.932 -0.884 -10.278 1.00 88.75 98 HIS A C 1
ATOM 794 O O . HIS A 1 98 ? 12.977 0.162 -10.924 1.00 88.75 98 HIS A O 1
ATOM 800 N N . VAL A 1 99 ? 12.465 -0.929 -9.030 1.00 89.44 99 VAL A N 1
ATOM 801 C CA . VAL A 1 99 ? 12.084 0.262 -8.266 1.00 89.44 99 VAL A CA 1
ATOM 802 C C . VAL A 1 99 ? 13.273 0.673 -7.400 1.00 89.44 99 VAL A C 1
ATOM 804 O O . VAL A 1 99 ? 13.791 -0.145 -6.647 1.00 89.44 99 VAL A O 1
ATOM 807 N N . ASP A 1 100 ? 13.688 1.938 -7.473 1.00 89.56 100 ASP A N 1
ATOM 808 C CA . ASP A 1 100 ? 14.694 2.474 -6.552 1.00 89.56 100 ASP A CA 1
ATOM 809 C C . ASP A 1 100 ? 14.094 2.600 -5.141 1.00 89.56 100 ASP A C 1
ATOM 811 O O . ASP A 1 100 ? 12.965 3.071 -4.969 1.00 89.56 100 ASP A O 1
ATOM 815 N N . GLU A 1 101 ? 14.841 2.204 -4.109 1.00 89.19 101 GLU A N 1
ATOM 816 C CA . GLU A 1 101 ? 14.391 2.322 -2.718 1.00 89.19 101 GLU A CA 1
ATOM 8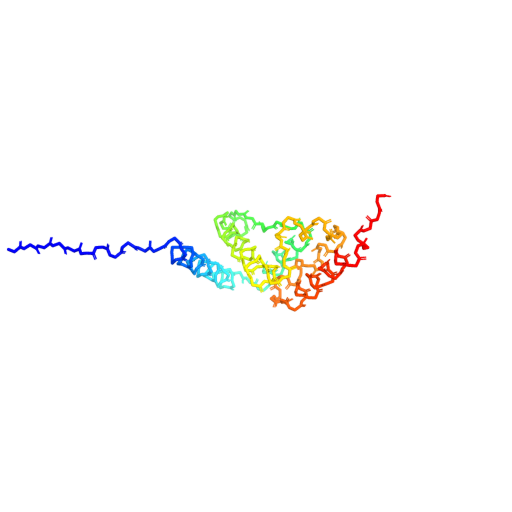17 C C . GLU A 1 101 ? 14.058 3.775 -2.335 1.00 89.19 101 GLU A C 1
ATOM 819 O O . GLU A 1 101 ? 13.154 4.015 -1.529 1.00 89.19 101 GLU A O 1
ATOM 824 N N . ALA A 1 102 ? 14.723 4.760 -2.952 1.00 92.44 102 ALA A N 1
ATOM 825 C CA . ALA A 1 102 ? 14.435 6.181 -2.767 1.00 92.44 102 ALA A CA 1
ATOM 826 C C . ALA A 1 102 ? 13.021 6.575 -3.236 1.00 92.44 102 ALA A C 1
ATOM 828 O O . ALA A 1 102 ? 12.464 7.561 -2.743 1.00 92.44 102 ALA A O 1
ATOM 829 N N . ASP A 1 103 ? 12.415 5.799 -4.141 1.00 91.69 103 ASP A N 1
ATOM 830 C CA . ASP A 1 103 ? 11.059 6.021 -4.644 1.00 91.69 103 ASP A CA 1
ATOM 831 C C . ASP A 1 103 ? 9.980 5.350 -3.774 1.00 91.69 103 ASP A C 1
ATOM 833 O O . ASP A 1 103 ? 8.790 5.665 -3.911 1.00 91.69 103 ASP A O 1
ATOM 837 N N . TYR A 1 104 ? 10.352 4.468 -2.835 1.00 92.38 104 TYR A N 1
ATOM 838 C CA . TYR A 1 104 ? 9.389 3.759 -1.984 1.00 92.38 104 TYR A CA 1
ATOM 839 C C . TYR A 1 104 ? 8.437 4.689 -1.218 1.00 92.38 104 TYR A C 1
ATOM 841 O O . TYR A 1 104 ? 7.230 4.430 -1.260 1.00 92.38 104 TYR A O 1
ATOM 849 N N . PRO A 1 105 ? 8.879 5.797 -0.587 1.00 94.94 105 PRO A N 1
ATOM 850 C CA . PRO A 1 105 ? 7.953 6.702 0.094 1.00 94.94 105 PRO A CA 1
ATOM 851 C C . PRO A 1 105 ? 6.925 7.326 -0.861 1.00 94.94 105 PRO A C 1
ATOM 853 O O . PRO A 1 105 ? 5.746 7.457 -0.522 1.00 94.94 105 PRO A O 1
ATOM 856 N N . ALA A 1 106 ? 7.334 7.676 -2.084 1.00 95.00 106 ALA A N 1
ATOM 857 C CA . ALA A 1 106 ? 6.429 8.239 -3.083 1.00 95.00 106 ALA A CA 1
ATOM 858 C C . ALA A 1 106 ? 5.389 7.206 -3.547 1.00 95.00 106 ALA A C 1
ATOM 860 O O . ALA A 1 106 ? 4.204 7.533 -3.661 1.00 95.00 106 ALA A O 1
ATOM 861 N N . LEU A 1 107 ? 5.805 5.953 -3.748 1.00 94.38 107 LEU A N 1
ATOM 862 C CA . LEU A 1 107 ? 4.911 4.856 -4.123 1.00 94.38 107 LEU A CA 1
ATOM 863 C C . LEU A 1 107 ? 3.939 4.484 -3.000 1.00 94.38 107 LEU A C 1
ATOM 865 O O . LEU A 1 107 ? 2.748 4.330 -3.257 1.00 94.38 107 LEU A O 1
ATOM 869 N N . ARG A 1 108 ? 4.399 4.408 -1.749 1.00 95.31 108 ARG A N 1
ATOM 870 C CA . ARG A 1 108 ? 3.526 4.163 -0.586 1.00 95.31 108 ARG A CA 1
ATOM 871 C C . ARG A 1 108 ? 2.496 5.276 -0.423 1.00 95.31 108 ARG A C 1
ATOM 873 O O . ARG A 1 108 ? 1.319 5.008 -0.196 1.00 95.31 108 ARG A O 1
ATOM 880 N N . LYS A 1 109 ? 2.896 6.531 -0.645 1.00 95.94 109 LYS A N 1
ATOM 881 C CA . LYS A 1 109 ? 1.967 7.668 -0.650 1.00 95.94 109 LYS A CA 1
ATOM 882 C C . LYS A 1 109 ? 0.922 7.557 -1.763 1.00 95.94 109 LYS A C 1
ATOM 884 O O . LYS A 1 109 ? -0.243 7.875 -1.529 1.00 95.94 109 LYS A O 1
ATOM 889 N N . ALA A 1 110 ? 1.317 7.102 -2.952 1.00 95.56 110 ALA A N 1
ATOM 890 C CA . ALA A 1 110 ? 0.385 6.831 -4.044 1.00 95.56 110 ALA A CA 1
ATOM 891 C C . ALA A 1 110 ? -0.576 5.676 -3.700 1.00 95.56 110 ALA A C 1
ATOM 893 O O . ALA A 1 110 ? -1.766 5.777 -3.997 1.00 95.56 110 ALA A O 1
ATOM 894 N N . ALA A 1 111 ? -0.092 4.622 -3.029 1.00 93.69 111 ALA A N 1
ATOM 895 C CA . ALA A 1 111 ? -0.908 3.495 -2.571 1.00 93.69 111 ALA A CA 1
ATOM 896 C C . ALA A 1 111 ? -2.022 3.948 -1.618 1.00 93.69 111 ALA A C 1
ATOM 898 O O . ALA A 1 111 ? -3.193 3.689 -1.883 1.00 93.69 111 ALA A O 1
ATOM 899 N N . VAL A 1 112 ? -1.678 4.705 -0.568 1.00 92.69 112 VAL A N 1
ATOM 900 C CA . VAL A 1 112 ? -2.657 5.208 0.416 1.00 92.69 112 VAL A CA 1
ATOM 901 C C . VAL A 1 112 ? -3.730 6.082 -0.239 1.00 92.69 112 VAL A C 1
ATOM 903 O O . VAL A 1 112 ? -4.893 6.060 0.159 1.00 92.69 112 VAL A O 1
ATOM 906 N N . LYS A 1 113 ? -3.360 6.848 -1.270 1.00 92.62 113 LYS A N 1
ATOM 907 C CA . LYS A 1 113 ? -4.290 7.711 -2.009 1.00 92.62 113 LYS A CA 1
ATOM 908 C C . LYS A 1 113 ? -5.096 6.989 -3.092 1.00 92.62 113 LYS A C 1
ATOM 910 O O . LYS A 1 113 ? -5.942 7.622 -3.722 1.00 92.62 113 LYS A O 1
ATOM 915 N N . GLY A 1 114 ? -4.821 5.712 -3.361 1.00 91.00 114 GLY A N 1
ATOM 916 C CA . GLY A 1 114 ? -5.425 4.985 -4.480 1.00 91.00 114 GLY A CA 1
ATOM 917 C C . GLY A 1 114 ? -5.026 5.542 -5.853 1.00 91.00 114 GLY A C 1
ATOM 918 O O . GLY A 1 114 ? -5.789 5.454 -6.815 1.00 91.00 114 GLY A O 1
ATOM 919 N N . GLU A 1 115 ? -3.839 6.141 -5.976 1.00 95.00 115 GLU A N 1
ATOM 920 C CA . GLU A 1 115 ? -3.327 6.725 -7.221 1.00 95.00 115 GLU A CA 1
ATOM 921 C C . GLU A 1 115 ? -2.783 5.636 -8.174 1.00 95.00 115 GLU A C 1
ATOM 923 O O . GLU A 1 115 ? -1.624 5.656 -8.586 1.00 95.00 115 GLU A O 1
ATOM 928 N N . TRP A 1 116 ? -3.634 4.684 -8.580 1.00 93.50 116 TRP A N 1
ATOM 929 C CA . TRP A 1 116 ? -3.263 3.513 -9.401 1.00 93.50 116 TRP A CA 1
ATOM 930 C C . TRP A 1 116 ? -2.549 3.853 -10.714 1.00 93.50 116 TRP A C 1
ATOM 932 O O . TRP A 1 116 ? -1.685 3.115 -11.188 1.00 93.50 116 TRP A O 1
ATOM 942 N N . HIS A 1 117 ? -2.853 5.016 -11.288 1.00 94.06 117 HIS A N 1
ATOM 943 C CA . HIS A 1 117 ? -2.197 5.529 -12.488 1.00 94.06 117 HIS A CA 1
ATOM 944 C C . HIS A 1 117 ? -0.676 5.740 -12.316 1.00 94.06 117 HIS A C 1
ATOM 946 O O . HIS A 1 117 ? 0.054 5.753 -13.308 1.00 94.06 117 HIS A O 1
ATOM 952 N N . VAL A 1 118 ? -0.173 5.916 -11.087 1.00 94.75 118 VAL A N 1
ATOM 953 C CA . VAL A 1 118 ? 1.269 5.960 -10.791 1.00 94.75 118 VAL A CA 1
ATOM 954 C C . VAL A 1 118 ? 1.893 4.587 -11.037 1.00 94.75 118 VAL A C 1
ATOM 956 O O . VAL A 1 118 ? 2.854 4.487 -11.798 1.00 94.75 118 VAL A O 1
ATOM 959 N N . PHE A 1 119 ? 1.289 3.528 -10.495 1.00 95.25 119 PHE A N 1
ATOM 960 C CA . PHE A 1 119 ? 1.760 2.151 -10.663 1.00 95.25 119 PHE A CA 1
ATOM 961 C C . PHE A 1 119 ? 1.690 1.689 -12.120 1.00 95.25 119 PHE A C 1
ATOM 963 O O . PHE A 1 119 ? 2.647 1.096 -12.610 1.00 95.25 119 PHE A O 1
ATOM 970 N N . HIS A 1 120 ? 0.621 2.028 -12.853 1.00 95.00 120 HIS A N 1
ATOM 971 C CA . HIS A 1 120 ? 0.539 1.731 -14.290 1.00 95.00 120 HIS A CA 1
ATOM 972 C C . HIS A 1 120 ? 1.666 2.391 -15.088 1.00 95.00 120 HIS A C 1
ATOM 974 O O . HIS A 1 120 ? 2.299 1.736 -15.913 1.00 95.00 120 HIS A O 1
ATOM 980 N N . ARG A 1 121 ? 1.952 3.676 -14.837 1.00 93.31 121 ARG A N 1
ATOM 981 C CA . ARG A 1 121 ? 3.054 4.374 -15.520 1.00 93.31 121 ARG A CA 1
ATOM 982 C C . ARG A 1 121 ? 4.403 3.744 -15.192 1.00 93.31 121 ARG A C 1
ATOM 984 O O . ARG A 1 121 ? 5.220 3.579 -16.095 1.00 93.31 121 ARG A O 1
ATOM 991 N N . HIS A 1 122 ? 4.618 3.370 -13.933 1.00 93.75 122 HIS A N 1
ATOM 992 C CA . HIS A 1 122 ? 5.863 2.744 -13.506 1.00 93.75 122 HIS A CA 1
ATOM 993 C C . HIS A 1 122 ? 6.048 1.360 -14.144 1.00 93.75 122 HIS A C 1
ATOM 995 O O . HIS A 1 122 ? 7.070 1.092 -14.773 1.00 93.75 122 HIS A O 1
ATOM 1001 N N . ALA A 1 123 ? 5.008 0.524 -14.107 1.00 94.19 123 ALA A N 1
ATOM 1002 C CA . ALA A 1 123 ? 4.992 -0.782 -14.757 1.00 94.19 123 ALA A CA 1
ATOM 1003 C C . ALA A 1 123 ? 5.226 -0.683 -16.275 1.00 94.19 123 ALA A C 1
ATOM 1005 O O . ALA A 1 123 ? 6.005 -1.452 -16.839 1.00 94.19 123 ALA A O 1
ATOM 1006 N N . GLN A 1 124 ? 4.608 0.295 -16.945 1.00 93.38 124 GLN A N 1
ATOM 1007 C CA . GLN A 1 124 ? 4.825 0.538 -18.370 1.00 93.38 124 GLN A CA 1
ATOM 1008 C C . GLN A 1 124 ? 6.277 0.937 -18.674 1.00 93.38 124 GLN A C 1
ATOM 1010 O O . GLN A 1 124 ? 6.845 0.436 -19.645 1.00 93.38 124 GLN A O 1
ATOM 1015 N N . ALA A 1 125 ? 6.877 1.812 -17.862 1.00 91.69 125 ALA A N 1
ATOM 1016 C CA . ALA A 1 125 ? 8.263 2.244 -18.033 1.00 91.69 125 ALA A CA 1
ATOM 1017 C C . ALA A 1 125 ? 9.248 1.077 -17.856 1.00 91.69 125 ALA A C 1
ATOM 1019 O O . ALA A 1 125 ? 10.114 0.874 -18.708 1.00 91.69 125 ALA A O 1
ATOM 1020 N N . ILE A 1 126 ? 9.053 0.256 -16.820 1.00 90.88 126 ILE A N 1
ATOM 1021 C CA . ILE A 1 126 ? 9.847 -0.958 -16.582 1.00 90.88 126 ILE A CA 1
ATOM 1022 C C . ILE A 1 126 ? 9.716 -1.923 -17.767 1.00 90.88 126 ILE A C 1
ATOM 1024 O O . ILE A 1 126 ? 10.710 -2.411 -18.303 1.00 90.88 126 ILE A O 1
ATOM 1028 N N . ALA A 1 127 ? 8.490 -2.178 -18.229 1.00 90.38 127 ALA A N 1
ATOM 1029 C CA . ALA A 1 127 ? 8.255 -3.074 -19.355 1.00 90.38 127 ALA A CA 1
ATOM 1030 C C . ALA A 1 127 ? 8.869 -2.560 -20.670 1.00 90.38 127 ALA A C 1
ATOM 1032 O O . ALA A 1 127 ? 9.336 -3.368 -21.473 1.00 90.38 127 ALA A O 1
ATOM 1033 N N . ALA A 1 128 ? 8.889 -1.242 -20.895 1.00 88.75 128 ALA A N 1
ATOM 1034 C CA . ALA A 1 128 ? 9.566 -0.635 -22.040 1.00 88.75 128 ALA A CA 1
ATOM 1035 C C . ALA A 1 128 ? 11.090 -0.820 -21.952 1.00 88.75 128 ALA A C 1
ATOM 1037 O O . ALA A 1 128 ? 11.685 -1.361 -22.882 1.00 88.75 128 ALA A O 1
ATOM 1038 N N . ALA A 1 129 ? 11.700 -0.499 -20.806 1.00 85.94 129 ALA A N 1
ATOM 1039 C CA . ALA A 1 129 ? 13.139 -0.670 -20.589 1.00 85.94 129 ALA A CA 1
ATOM 1040 C C . ALA A 1 129 ? 13.597 -2.131 -20.769 1.00 85.94 129 ALA A C 1
ATOM 1042 O O . ALA A 1 129 ? 14.661 -2.391 -21.334 1.00 85.94 129 ALA A O 1
ATOM 1043 N N . ARG A 1 130 ? 12.771 -3.104 -20.352 1.00 82.62 130 ARG A N 1
ATOM 1044 C CA . ARG A 1 130 ? 13.031 -4.538 -20.575 1.00 82.62 130 ARG A CA 1
ATOM 1045 C C . ARG A 1 130 ? 12.972 -4.930 -22.055 1.00 82.62 130 ARG A C 1
ATOM 1047 O O . ARG A 1 130 ? 13.758 -5.771 -22.483 1.00 82.62 130 ARG A O 1
ATOM 1054 N N . LYS A 1 131 ? 12.055 -4.351 -22.841 1.00 80.06 131 LYS A N 1
ATOM 1055 C CA . LYS A 1 131 ? 11.912 -4.641 -24.282 1.00 80.06 131 LYS A CA 1
ATOM 1056 C C . LYS A 1 131 ? 13.041 -4.055 -25.118 1.00 80.06 131 LYS A C 1
ATOM 1058 O O . LYS A 1 131 ? 13.485 -4.707 -26.058 1.00 80.06 131 LYS A O 1
ATOM 1063 N N . ASP A 1 132 ? 13.516 -2.870 -24.756 1.00 75.19 132 ASP A N 1
ATOM 1064 C CA . ASP A 1 132 ? 14.582 -2.183 -25.487 1.00 75.19 132 ASP A CA 1
ATOM 1065 C C . ASP A 1 132 ? 15.974 -2.782 -25.204 1.00 75.19 132 ASP A C 1
ATOM 1067 O O . ASP A 1 132 ? 16.969 -2.354 -25.786 1.00 75.19 132 ASP A O 1
ATOM 1071 N N . GLY A 1 133 ? 16.068 -3.790 -24.322 1.00 63.38 133 GLY A N 1
ATOM 1072 C CA . GLY A 1 133 ? 17.341 -4.381 -23.897 1.00 63.38 133 GLY A CA 1
ATOM 1073 C C . GLY A 1 133 ? 18.206 -3.414 -23.086 1.00 63.38 133 GLY A C 1
ATOM 1074 O O . GLY A 1 133 ? 19.368 -3.698 -22.822 1.00 63.38 133 GLY A O 1
ATOM 1075 N N . THR A 1 134 ? 17.639 -2.277 -22.680 1.00 55.75 134 THR A N 1
ATOM 1076 C CA . THR A 1 134 ? 18.277 -1.255 -21.850 1.00 55.75 134 THR A CA 1
ATOM 1077 C C . THR A 1 134 ? 18.050 -1.515 -20.367 1.00 55.75 134 THR A C 1
ATOM 1079 O O . THR A 1 134 ? 18.186 -0.588 -19.574 1.00 55.75 134 THR A O 1
ATOM 1082 N N . ALA A 1 135 ? 17.666 -2.739 -19.981 1.00 51.03 135 ALA A N 1
ATOM 1083 C CA . ALA A 1 135 ? 17.737 -3.167 -18.592 1.00 51.03 135 ALA A CA 1
ATOM 1084 C C . ALA A 1 135 ? 19.210 -3.038 -18.185 1.00 51.03 135 ALA A C 1
ATOM 1086 O O . ALA A 1 135 ? 20.064 -3.792 -18.642 1.00 51.03 135 ALA A O 1
ATOM 1087 N N . PHE A 1 136 ? 19.464 -1.938 -17.489 1.00 55.84 136 PHE A N 1
ATOM 1088 C CA . PHE A 1 136 ? 20.734 -1.275 -17.266 1.00 55.84 136 PHE A CA 1
ATOM 1089 C C . PHE A 1 136 ? 21.862 -2.271 -16.985 1.00 55.84 136 PHE A C 1
ATOM 1091 O O . PHE A 1 136 ? 21.712 -3.169 -16.163 1.00 55.84 136 PHE A O 1
ATOM 1098 N N . ALA A 1 137 ? 22.957 -2.128 -17.735 1.00 39.50 137 ALA A N 1
ATOM 1099 C CA . ALA A 1 137 ? 24.170 -2.906 -17.541 1.00 39.50 137 ALA A CA 1
ATOM 1100 C C . ALA A 1 137 ? 24.666 -2.777 -16.091 1.00 39.50 137 ALA A C 1
ATOM 1102 O O . ALA A 1 137 ? 24.638 -1.670 -15.549 1.00 39.50 137 ALA A O 1
ATOM 1103 N N . ASP A 1 138 ? 25.091 -3.914 -15.531 1.00 43.47 138 ASP A N 1
ATOM 1104 C CA . ASP A 1 138 ? 25.881 -4.060 -14.295 1.00 43.47 138 ASP A CA 1
ATOM 1105 C C . ASP A 1 138 ? 26.957 -2.965 -14.141 1.00 43.47 138 ASP A C 1
ATOM 1107 O O . ASP A 1 138 ? 27.655 -2.672 -15.149 1.00 43.47 138 ASP A O 1
#

Foldseek 3Di:
DPPDPPPPPDDPVRVVVVVLVVLLVLLVVLVVVLVVVDDPVLVVVQLLCCLVPVARDDDPVSPHHPVNRVSNVVNLQCCLQPVAQVVLVHGPVLLVVPDDPVCSSVVSNCSVVVVVVVSNVSNNVSSVCVVVVPPPDD

Sequence (138 aa):
MDDKTEEEEQTDDEKEDKQHAEFVRMADQSLDRFRDTHSEPQQQFIVDAFVETGEIPTGEAFGIEEVEAAVVETAFTQHLDRNVLRQHGLTLATYFEHVDEADYPALRKAAVKGEWHVFHRHAQAIAAARKDGTAFAD

Solvent-accessible surface area (backbone atoms only — not comparable to full-atom values): 7968 Å² total; per-residue (Å²): 138,85,87,71,81,78,75,79,80,71,53,72,67,58,50,53,54,51,52,52,54,50,38,44,51,52,22,52,51,42,53,52,48,50,60,74,76,40,55,70,71,56,48,49,52,47,52,51,45,22,26,73,73,72,48,72,72,57,39,84,94,60,77,30,52,65,67,47,50,52,35,38,54,50,34,50,52,49,46,43,32,68,76,46,24,46,86,54,79,38,48,65,67,65,48,55,76,72,51,59,77,88,47,46,42,61,51,42,48,31,58,78,68,65,44,58,70,55,56,44,52,50,44,51,52,53,41,48,36,57,71,72,68,59,59,70,79,131

Secondary structure (DSSP, 8-state):
-----------HHHHHHHHHHHHHHHHHHHHHHHHHHS-HHHHHHHHHHHHHHSS---BGGGTB-HHHHHHHHHHHHHHIIIIIIGGGT--HHHHHHTS-GGGHHHHHHHHHTT-HHHHHHHHHHHHHHHHTT-S---

pLDDT: mean 86.95, std 14.12, range [39.5, 97.06]

Radius of gyration: 19.08 Å; Cα contacts (8 Å, |Δi|>4): 95; chains: 1; bounding box: 61×54×47 Å

Mean predicted aligned error: 7.36 Å